Protein AF-A0A2V7YGE3-F1 (afdb_monomer_lite)

Sequence (63 aa):
MTIRDERDSLLEEIAEMVLHPEAWLDTPNARLGGQPPRALLDFDEGREVLHNLVQNVKHGMVT

Foldseek 3Di:
DDLVVLLVVLLVLQVVVDVCSPVQQCFQDVVVVRDRLVVLSPDDVSSVVSSVVSVCVVVVPDD

Secondary structure (DSSP, 8-state):
--HHHHHHHHHHHHHHH-SSHHHHHHS-BGGGTTB-GGGGTTSHHHHHHHHHHHHHHHTT---

Radius of gyration: 11.05 Å; chains: 1; bounding box: 28×25×21 Å

pLDDT: mean 87.02, std 9.89, range [50.44, 96.19]

Structure (mmCIF, N/CA/C/O backbone):
data_AF-A0A2V7YGE3-F1
#
_entry.id   AF-A0A2V7YGE3-F1
#
loop_
_atom_site.group_PDB
_atom_site.id
_atom_site.type_symbol
_atom_site.label_atom_id
_atom_site.label_alt_id
_atom_site.label_comp_id
_atom_site.label_asym_id
_atom_site.label_entity_id
_atom_site.label_seq_id
_atom_site.pdbx_PDB_ins_code
_atom_site.Cartn_x
_atom_site.Cartn_y
_atom_site.Cartn_z
_atom_site.occupancy
_atom_site.B_iso_or_equiv
_atom_site.auth_seq_id
_atom_site.auth_comp_id
_atom_site.auth_asym_id
_atom_site.auth_atom_id
_atom_site.pdbx_PDB_model_num
ATOM 1 N N . MET A 1 1 ? 20.534 -2.436 0.181 1.00 58.94 1 MET A N 1
ATOM 2 C CA . MET A 1 1 ? 19.230 -3.082 0.409 1.00 58.94 1 MET A CA 1
ATOM 3 C C . MET A 1 1 ? 18.816 -3.689 -0.919 1.00 58.94 1 MET A C 1
ATOM 5 O O . MET A 1 1 ? 19.126 -3.077 -1.936 1.00 58.94 1 MET A O 1
ATOM 9 N N . THR A 1 2 ? 18.299 -4.915 -0.964 1.00 70.88 2 THR A N 1
ATOM 10 C CA . THR A 1 2 ? 17.830 -5.492 -2.236 1.00 70.88 2 THR A CA 1
ATOM 11 C C . THR A 1 2 ? 16.373 -5.095 -2.482 1.00 70.88 2 THR A C 1
ATOM 13 O O . THR A 1 2 ? 15.646 -4.844 -1.527 1.00 70.88 2 THR A O 1
ATOM 16 N N . ILE A 1 3 ? 15.922 -5.083 -3.742 1.00 69.31 3 ILE A N 1
ATOM 17 C CA . ILE A 1 3 ? 14.523 -4.781 -4.126 1.00 69.31 3 ILE A CA 1
ATOM 18 C C . ILE A 1 3 ? 13.508 -5.624 -3.331 1.00 69.31 3 ILE A C 1
ATOM 20 O O . ILE A 1 3 ? 12.409 -5.177 -3.006 1.00 69.31 3 ILE A O 1
ATOM 24 N N . ARG A 1 4 ? 13.884 -6.866 -3.005 1.00 74.19 4 ARG A N 1
ATOM 25 C CA . ARG A 1 4 ? 13.059 -7.774 -2.208 1.00 74.19 4 ARG A CA 1
ATOM 26 C C . ARG A 1 4 ? 12.901 -7.285 -0.768 1.00 74.19 4 ARG A C 1
ATOM 28 O O . ARG A 1 4 ? 11.789 -7.307 -0.257 1.00 74.19 4 ARG A O 1
ATOM 35 N N . ASP A 1 5 ? 13.980 -6.792 -0.167 1.00 82.25 5 ASP A N 1
ATOM 36 C CA . ASP A 1 5 ? 13.967 -6.267 1.202 1.00 82.25 5 ASP A CA 1
ATOM 37 C C . ASP A 1 5 ? 13.116 -4.990 1.303 1.00 82.25 5 ASP A C 1
ATOM 39 O O . ASP A 1 5 ? 12.394 -4.801 2.275 1.00 82.25 5 ASP A O 1
ATOM 43 N N . GLU A 1 6 ? 13.158 -4.126 0.284 1.00 80.44 6 GLU A N 1
ATOM 44 C CA . GLU A 1 6 ? 12.355 -2.892 0.239 1.00 80.44 6 GLU A CA 1
ATOM 45 C C . GLU A 1 6 ? 10.859 -3.182 0.108 1.00 80.44 6 GLU A C 1
ATOM 47 O O . GLU A 1 6 ? 10.037 -2.581 0.800 1.00 80.44 6 GLU A O 1
ATOM 52 N N . ARG A 1 7 ? 10.499 -4.142 -0.751 1.00 87.00 7 ARG A N 1
ATOM 53 C CA . ARG A 1 7 ? 9.115 -4.603 -0.891 1.00 87.00 7 ARG A CA 1
ATOM 54 C C . ARG A 1 7 ? 8.586 -5.186 0.416 1.00 87.00 7 ARG A C 1
ATOM 56 O O . ARG A 1 7 ? 7.477 -4.845 0.816 1.00 87.00 7 ARG A O 1
ATOM 63 N N . ASP A 1 8 ? 9.352 -6.070 1.047 1.00 89.62 8 ASP A N 1
ATOM 64 C CA . ASP A 1 8 ? 8.910 -6.762 2.257 1.00 89.62 8 ASP A CA 1
ATOM 65 C C . ASP A 1 8 ? 8.790 -5.773 3.437 1.00 89.62 8 ASP A C 1
ATOM 67 O O . ASP A 1 8 ? 7.775 -5.785 4.130 1.00 89.62 8 ASP A O 1
ATOM 71 N N . SER A 1 9 ? 9.722 -4.818 3.569 1.00 88.62 9 SER A N 1
ATOM 72 C CA . SER A 1 9 ? 9.631 -3.721 4.550 1.00 88.62 9 SER A CA 1
ATOM 73 C C . SER A 1 9 ? 8.373 -2.864 4.362 1.00 88.62 9 SER A C 1
ATOM 75 O O . SER A 1 9 ? 7.704 -2.514 5.331 1.00 88.62 9 SER A O 1
ATOM 77 N N . LEU A 1 10 ? 8.014 -2.530 3.118 1.00 89.25 10 LEU A N 1
ATOM 78 C CA . LEU A 1 10 ? 6.824 -1.723 2.837 1.00 89.25 10 LEU A CA 1
ATOM 79 C C . LEU A 1 10 ? 5.524 -2.477 3.159 1.00 89.25 10 LEU A C 1
ATOM 81 O O . LEU A 1 10 ? 4.558 -1.881 3.634 1.00 89.25 10 LEU A O 1
ATOM 85 N N . LEU A 1 11 ? 5.492 -3.789 2.915 1.00 92.62 11 LEU A N 1
ATOM 86 C CA . LEU A 1 11 ? 4.354 -4.636 3.276 1.00 92.62 11 LEU A CA 1
ATOM 87 C C . LEU A 1 11 ? 4.171 -4.726 4.796 1.00 92.62 11 LEU A C 1
ATOM 89 O O . LEU A 1 11 ? 3.033 -4.680 5.264 1.00 92.62 11 LEU A O 1
ATOM 93 N N . GLU A 1 12 ? 5.265 -4.809 5.556 1.00 93.06 12 GLU A N 1
ATOM 94 C CA . GLU A 1 12 ? 5.229 -4.760 7.022 1.00 93.06 12 GLU A CA 1
ATOM 95 C C . GLU A 1 12 ? 4.655 -3.429 7.522 1.00 93.06 12 GLU A C 1
ATOM 97 O O . GLU A 1 12 ? 3.719 -3.432 8.321 1.00 93.06 12 GLU A O 1
ATOM 102 N N . GLU A 1 13 ? 5.109 -2.293 6.982 1.00 90.56 13 GLU A N 1
ATOM 103 C CA . GLU A 1 13 ? 4.565 -0.977 7.348 1.00 90.56 13 GLU A CA 1
ATOM 104 C C . GLU A 1 13 ? 3.060 -0.857 7.061 1.00 90.56 13 GLU A C 1
ATOM 106 O O . GLU A 1 13 ? 2.298 -0.337 7.880 1.00 90.56 13 GLU A O 1
ATOM 111 N N . ILE A 1 14 ? 2.597 -1.367 5.917 1.00 91.06 14 ILE A N 1
ATOM 112 C CA . ILE A 1 14 ? 1.166 -1.382 5.579 1.00 91.06 14 ILE A CA 1
ATOM 113 C C . ILE A 1 14 ? 0.391 -2.268 6.564 1.00 91.06 14 ILE A C 1
ATOM 115 O O . ILE A 1 14 ? -0.721 -1.909 6.966 1.00 91.06 14 ILE A O 1
ATOM 119 N N . ALA A 1 15 ? 0.970 -3.397 6.981 1.00 92.69 15 ALA A N 1
ATOM 120 C CA . ALA A 1 15 ? 0.362 -4.308 7.944 1.00 92.69 15 ALA A CA 1
ATOM 121 C C . ALA A 1 15 ? 0.202 -3.702 9.343 1.00 92.69 15 ALA A C 1
ATOM 123 O O . ALA A 1 15 ? -0.767 -4.012 10.036 1.00 92.69 15 ALA A O 1
ATOM 124 N N . GLU A 1 16 ? 1.093 -2.793 9.736 1.00 91.31 16 GLU A N 1
ATOM 125 C CA . GLU A 1 16 ? 0.966 -2.035 10.984 1.00 91.31 16 GLU A CA 1
ATOM 126 C C . GLU A 1 16 ? -0.150 -0.982 10.933 1.00 91.31 16 GLU A C 1
ATOM 128 O O . GLU A 1 16 ? -0.685 -0.583 11.969 1.00 91.31 16 GLU A O 1
ATOM 133 N N . MET A 1 17 ? -0.509 -0.516 9.735 1.00 86.81 17 MET A N 1
ATOM 134 C CA . MET A 1 17 ? -1.419 0.615 9.550 1.00 86.81 17 MET A CA 1
ATOM 135 C C . MET A 1 17 ? -2.847 0.223 9.174 1.00 86.81 17 MET A C 1
ATOM 137 O O . MET A 1 17 ? -3.778 0.995 9.418 1.00 86.81 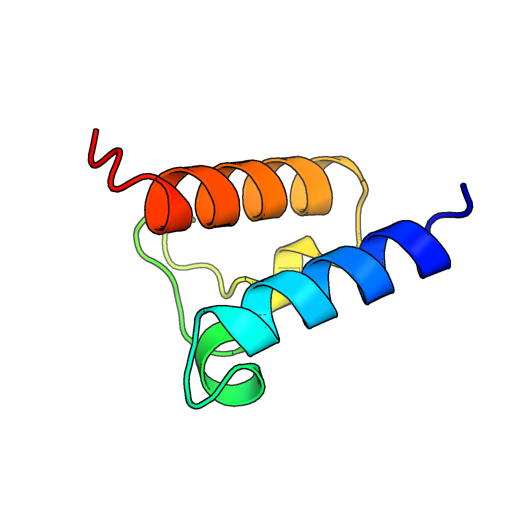17 MET A 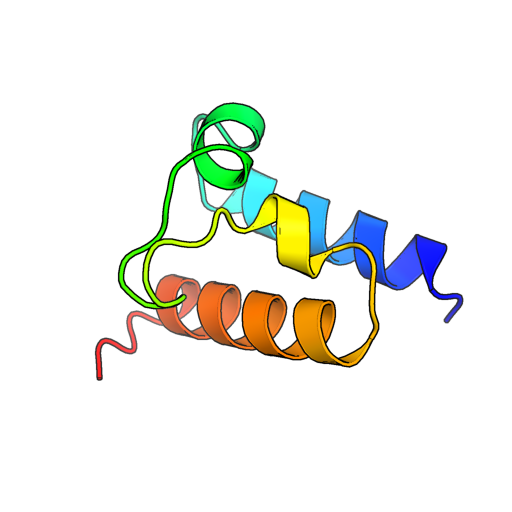O 1
ATOM 141 N N . VAL A 1 18 ? -3.037 -0.940 8.552 1.00 88.75 18 VAL A N 1
ATOM 142 C CA . VAL A 1 18 ? -4.325 -1.352 7.990 1.00 88.75 18 VAL A CA 1
ATOM 143 C C . VAL A 1 18 ? -4.736 -2.717 8.531 1.00 88.75 1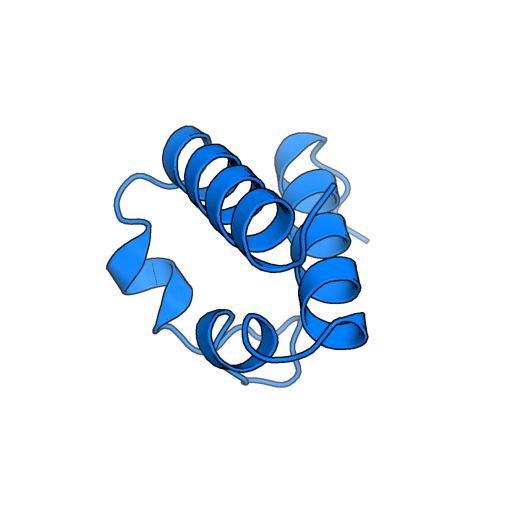8 VAL A C 1
ATOM 145 O O . VAL A 1 18 ? -3.985 -3.678 8.456 1.00 88.75 18 VAL A O 1
ATOM 148 N N . LEU A 1 19 ? -5.976 -2.832 9.021 1.00 89.12 19 LEU A N 1
ATOM 149 C CA . LEU A 1 19 ? -6.502 -4.073 9.613 1.00 89.12 19 LEU A CA 1
ATOM 150 C C . LEU A 1 19 ? -6.522 -5.260 8.631 1.00 89.12 19 LEU A C 1
ATOM 152 O O . LEU A 1 19 ? -6.360 -6.412 9.030 1.00 89.12 19 LEU A O 1
ATOM 156 N N . HIS A 1 20 ? -6.738 -4.979 7.344 1.00 92.88 20 HIS A N 1
ATOM 157 C CA . HIS A 1 20 ? -6.773 -5.974 6.272 1.00 92.88 20 HIS A CA 1
ATOM 158 C C . HIS A 1 20 ? -5.825 -5.563 5.133 1.00 92.88 20 HIS A C 1
ATOM 160 O O . HIS A 1 20 ? -6.290 -5.035 4.119 1.00 92.88 20 HIS A O 1
ATOM 166 N N . PRO A 1 21 ? -4.506 -5.790 5.288 1.00 92.56 21 PRO A N 1
ATOM 167 C CA . PRO A 1 21 ? -3.485 -5.312 4.351 1.00 92.56 21 PRO A CA 1
ATOM 168 C C . PRO A 1 21 ? -3.686 -5.849 2.939 1.00 92.56 21 PRO A C 1
ATOM 170 O O . PRO A 1 21 ? -3.702 -5.081 1.986 1.00 92.56 21 PRO A O 1
ATOM 173 N N . GLU A 1 22 ? -3.940 -7.152 2.808 1.00 94.12 22 GLU A N 1
ATOM 174 C CA . GLU A 1 22 ? -4.165 -7.797 1.509 1.00 94.12 22 GLU A CA 1
ATOM 175 C C . GLU A 1 22 ? -5.369 -7.192 0.774 1.00 94.12 22 GLU A C 1
ATOM 177 O O . GLU A 1 22 ? -5.263 -6.811 -0.388 1.00 94.12 22 GLU A O 1
ATOM 182 N N . ALA A 1 23 ? -6.494 -7.007 1.472 1.00 94.25 23 ALA A N 1
ATOM 183 C CA . ALA A 1 23 ? -7.682 -6.398 0.880 1.00 94.25 23 ALA A CA 1
ATOM 184 C C . ALA A 1 23 ? -7.428 -4.942 0.468 1.00 94.25 23 ALA A C 1
ATOM 186 O O . ALA A 1 23 ? -7.905 -4.501 -0.574 1.00 94.25 23 ALA A O 1
ATOM 187 N N . TRP A 1 24 ? -6.664 -4.193 1.264 1.00 93.81 24 TRP A N 1
ATOM 188 C CA . TRP A 1 24 ? -6.297 -2.817 0.942 1.00 93.81 24 TRP A CA 1
ATOM 189 C C . TRP A 1 24 ? -5.372 -2.732 -0.276 1.00 93.81 24 TRP A C 1
ATOM 191 O O . TRP A 1 24 ? -5.592 -1.890 -1.144 1.00 93.81 24 TRP A O 1
ATOM 201 N N . LEU A 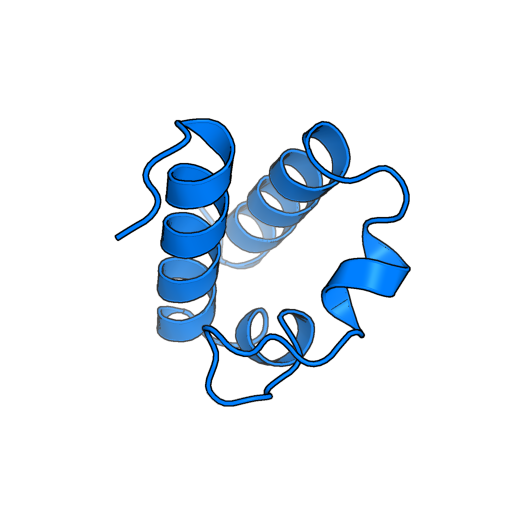1 25 ? -4.395 -3.636 -0.381 1.00 94.69 25 LEU A N 1
ATOM 202 C CA . LEU A 1 25 ? -3.484 -3.731 -1.522 1.00 94.69 25 LEU A CA 1
ATOM 203 C C . LEU A 1 25 ? -4.220 -4.029 -2.835 1.00 94.69 25 LEU A C 1
ATOM 205 O O . LEU A 1 25 ? -3.809 -3.534 -3.885 1.00 94.69 25 LEU A O 1
ATOM 209 N N . ASP A 1 26 ? -5.306 -4.799 -2.770 1.00 96.19 26 ASP A N 1
ATOM 210 C CA . ASP A 1 26 ? -6.143 -5.155 -3.922 1.00 96.19 26 ASP A CA 1
ATOM 211 C C . ASP A 1 26 ? -7.260 -4.145 -4.217 1.00 96.19 26 ASP A C 1
ATOM 213 O O . ASP A 1 26 ? -7.887 -4.195 -5.278 1.00 96.19 26 ASP A O 1
ATOM 217 N N . THR A 1 27 ? -7.521 -3.207 -3.304 1.00 94.75 27 THR A N 1
ATOM 218 C CA . THR A 1 27 ? -8.589 -2.220 -3.470 1.00 94.75 27 THR A CA 1
ATOM 219 C C . THR A 1 27 ? -8.106 -1.033 -4.313 1.00 94.75 27 THR A C 1
ATOM 221 O O . THR A 1 27 ? -7.088 -0.421 -3.983 1.00 94.75 27 THR A O 1
ATOM 224 N N . PRO A 1 28 ? -8.846 -0.635 -5.366 1.00 95.69 28 PRO A N 1
ATOM 225 C CA . PRO A 1 28 ? -8.594 0.600 -6.109 1.00 95.69 28 PRO A CA 1
ATOM 226 C C . PRO A 1 28 ? -8.446 1.825 -5.198 1.00 95.69 28 PRO A C 1
ATOM 228 O O . PRO A 1 28 ? -9.333 2.121 -4.396 1.00 95.69 28 PRO A O 1
ATOM 231 N N . ASN A 1 29 ? -7.354 2.580 -5.346 1.00 91.50 29 ASN A N 1
ATOM 232 C CA . ASN A 1 29 ? -7.096 3.765 -4.531 1.00 91.50 29 ASN A CA 1
ATOM 233 C C . ASN A 1 29 ? -7.246 5.052 -5.355 1.00 91.50 29 ASN A C 1
ATOM 235 O O . ASN A 1 29 ? -6.555 5.256 -6.352 1.00 91.50 29 ASN A O 1
ATOM 239 N N . ALA A 1 30 ? -8.123 5.961 -4.918 1.00 90.94 30 ALA A N 1
ATOM 240 C CA . ALA A 1 30 ? -8.381 7.223 -5.616 1.00 90.94 30 ALA A CA 1
ATOM 241 C C . ALA A 1 30 ? -7.136 8.126 -5.731 1.00 90.94 30 ALA A C 1
ATOM 243 O O . ALA A 1 30 ? -6.971 8.809 -6.739 1.00 90.94 30 ALA A O 1
ATOM 244 N N . ARG A 1 31 ? -6.227 8.092 -4.744 1.00 87.75 31 ARG A N 1
ATOM 245 C CA . ARG A 1 31 ? -4.956 8.843 -4.780 1.00 87.75 31 ARG A CA 1
ATOM 246 C C . ARG A 1 31 ? -3.954 8.267 -5.780 1.00 87.75 31 ARG A C 1
ATOM 248 O O . ARG A 1 31 ? -3.022 8.959 -6.165 1.00 87.75 31 ARG A O 1
ATOM 255 N N . LEU A 1 32 ? -4.172 7.028 -6.219 1.00 90.25 32 LEU A N 1
ATOM 256 C CA . LEU A 1 32 ? -3.397 6.341 -7.253 1.00 90.25 32 LEU A CA 1
ATOM 257 C C . LEU A 1 32 ? -4.149 6.316 -8.597 1.00 90.25 32 LEU A C 1
ATOM 259 O O . LEU A 1 32 ? -3.963 5.409 -9.402 1.00 90.25 32 LEU A O 1
ATOM 263 N N . GLY A 1 33 ? -5.077 7.253 -8.824 1.00 90.31 33 GLY A N 1
ATOM 264 C CA . GLY A 1 33 ? -5.865 7.301 -10.061 1.00 90.31 33 GLY A CA 1
ATOM 265 C C . GLY A 1 33 ? -6.805 6.104 -10.251 1.00 90.31 33 GLY A C 1
ATOM 266 O O . GLY A 1 33 ? -7.156 5.774 -11.380 1.00 90.31 33 GLY A O 1
ATOM 267 N N . GLY A 1 34 ? -7.197 5.432 -9.164 1.00 92.31 34 GLY A N 1
ATOM 268 C CA . GLY A 1 34 ? -8.032 4.230 -9.201 1.00 92.31 34 GLY A CA 1
ATOM 269 C C . GLY A 1 34 ? -7.249 2.929 -9.392 1.00 92.31 34 GLY A C 1
ATOM 270 O O . GLY A 1 34 ? -7.865 1.877 -9.543 1.00 92.31 34 GLY A O 1
ATOM 271 N N . GLN A 1 35 ? -5.915 2.964 -9.370 1.00 92.81 35 GLN A N 1
ATOM 272 C CA . GLN A 1 35 ? -5.105 1.749 -9.405 1.00 92.81 35 GLN A CA 1
ATOM 273 C C . GLN A 1 35 ? -4.992 1.105 -8.013 1.00 92.81 35 GLN A C 1
ATOM 275 O O . GLN A 1 35 ? -4.983 1.816 -7.001 1.00 92.81 35 GLN A O 1
ATOM 280 N N . PRO A 1 36 ? -4.920 -0.236 -7.938 1.00 95.19 36 PRO A N 1
ATOM 281 C CA . PRO A 1 36 ? -4.660 -0.929 -6.686 1.00 95.19 36 PRO A CA 1
ATOM 282 C C . PRO A 1 36 ? -3.190 -0.738 -6.268 1.00 95.19 36 PRO A C 1
ATOM 284 O O . PRO A 1 36 ? -2.302 -0.865 -7.117 1.00 95.19 36 PRO A O 1
ATOM 287 N N . PRO A 1 37 ? -2.899 -0.490 -4.977 1.00 94.69 37 PRO A N 1
ATOM 288 C CA . PRO A 1 37 ? -1.532 -0.373 -4.471 1.00 94.69 37 PRO A CA 1
ATOM 289 C C . PRO A 1 37 ? -0.620 -1.552 -4.836 1.00 94.69 37 PRO A C 1
ATOM 291 O O . PRO A 1 37 ? 0.563 -1.343 -5.100 1.00 94.69 37 PRO A O 1
ATOM 294 N N . ARG A 1 38 ? -1.161 -2.779 -4.921 1.00 94.94 38 ARG A N 1
ATOM 295 C CA . ARG A 1 38 ? -0.390 -3.976 -5.298 1.00 94.94 38 ARG A CA 1
ATOM 296 C C . ARG A 1 38 ? 0.307 -3.822 -6.651 1.00 94.94 38 ARG A C 1
ATOM 298 O O . ARG A 1 38 ? 1.428 -4.294 -6.797 1.00 94.94 38 ARG A O 1
ATOM 305 N N . ALA A 1 39 ? -0.316 -3.130 -7.607 1.00 92.88 39 ALA A N 1
ATOM 306 C CA . ALA A 1 39 ? 0.253 -2.930 -8.939 1.00 92.88 39 ALA A CA 1
ATOM 307 C C . ALA A 1 39 ? 1.536 -2.083 -8.925 1.00 92.88 39 ALA A C 1
ATOM 309 O O . ALA A 1 39 ? 2.318 -2.162 -9.864 1.00 92.88 39 ALA A O 1
ATOM 310 N N . LEU A 1 40 ? 1.763 -1.288 -7.875 1.00 90.94 40 LEU A N 1
ATOM 311 C CA . LEU A 1 40 ? 2.944 -0.435 -7.740 1.00 90.94 40 LEU A CA 1
ATOM 312 C C . LEU A 1 40 ? 4.143 -1.158 -7.113 1.00 90.94 40 LEU A C 1
ATOM 314 O O . LEU A 1 40 ? 5.261 -0.656 -7.172 1.00 90.94 40 LEU A O 1
ATOM 318 N N . LEU A 1 41 ? 3.938 -2.332 -6.512 1.00 88.75 41 LEU A N 1
ATOM 319 C CA . LEU A 1 41 ? 4.997 -3.052 -5.801 1.00 88.75 41 LEU A CA 1
ATOM 320 C C . LEU A 1 41 ? 6.035 -3.688 -6.728 1.00 88.75 41 LEU A C 1
ATOM 322 O O . LEU A 1 41 ? 7.101 -4.071 -6.245 1.00 88.75 41 LEU A O 1
ATOM 326 N N . ASP A 1 42 ? 5.744 -3.809 -8.023 1.00 87.19 42 ASP A N 1
ATOM 327 C CA . ASP A 1 42 ? 6.583 -4.544 -8.972 1.00 87.19 42 ASP A CA 1
ATOM 328 C C . ASP A 1 42 ? 7.743 -3.707 -9.544 1.00 87.19 42 ASP A C 1
ATOM 330 O O . ASP A 1 42 ? 8.723 -4.274 -10.026 1.00 87.19 42 ASP A O 1
ATOM 334 N N . PHE A 1 43 ? 7.710 -2.377 -9.425 1.00 87.44 43 PHE A N 1
ATOM 335 C CA . PHE A 1 43 ? 8.731 -1.464 -9.963 1.00 87.44 43 PHE A CA 1
ATOM 336 C C . PHE A 1 43 ? 9.179 -0.415 -8.933 1.00 87.44 43 PHE A C 1
ATOM 338 O O . PHE A 1 43 ? 8.445 -0.105 -7.995 1.00 87.44 43 PHE A O 1
ATOM 345 N N . ASP A 1 44 ? 10.408 0.095 -9.081 1.00 86.94 44 ASP A N 1
ATOM 346 C CA . ASP A 1 44 ? 11.070 0.954 -8.084 1.00 86.94 44 ASP A CA 1
ATOM 347 C C 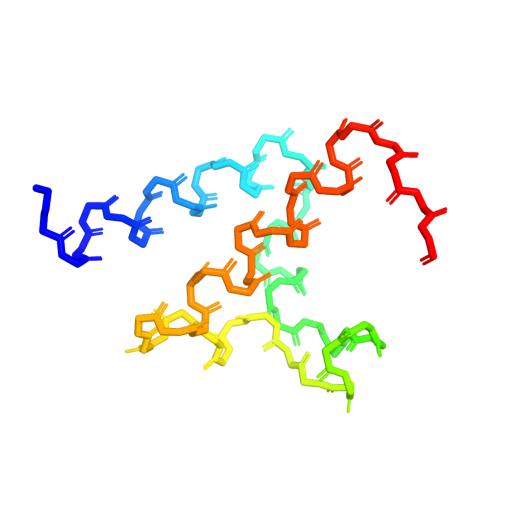. ASP A 1 44 ? 10.281 2.246 -7.831 1.00 86.94 44 ASP A C 1
ATOM 349 O O . ASP A 1 44 ? 9.965 2.575 -6.687 1.00 86.94 44 ASP A O 1
ATOM 353 N N . GLU A 1 45 ? 9.865 2.929 -8.897 1.00 89.12 45 GLU A N 1
ATOM 354 C CA . GLU A 1 45 ? 9.119 4.186 -8.802 1.00 89.12 45 GLU A CA 1
ATOM 355 C C . GLU A 1 45 ? 7.749 3.991 -8.136 1.00 89.12 45 GLU A C 1
ATOM 357 O O . GLU A 1 45 ? 7.252 4.863 -7.423 1.00 89.12 45 GLU A O 1
ATOM 362 N N . GLY A 1 46 ? 7.128 2.827 -8.338 1.00 90.31 46 GLY A N 1
ATOM 363 C CA . GLY A 1 46 ? 5.846 2.487 -7.734 1.00 90.31 46 GLY A CA 1
ATOM 364 C C . GLY A 1 46 ? 5.971 2.259 -6.232 1.00 90.31 46 GLY A C 1
ATOM 365 O O . GLY A 1 46 ? 5.134 2.745 -5.465 1.00 90.31 46 GLY A O 1
ATOM 366 N N . ARG A 1 47 ? 7.048 1.593 -5.798 1.00 91.12 47 ARG A N 1
ATOM 367 C CA . ARG A 1 47 ? 7.365 1.413 -4.376 1.00 91.12 47 ARG A CA 1
ATOM 368 C C . ARG A 1 47 ? 7.586 2.751 -3.680 1.00 91.12 47 ARG A C 1
ATOM 370 O O . ARG A 1 47 ? 7.062 2.936 -2.585 1.00 91.12 47 ARG A O 1
ATOM 377 N N . GLU A 1 48 ? 8.265 3.703 -4.319 1.00 91.56 48 GLU A N 1
ATOM 378 C CA . GLU A 1 48 ? 8.453 5.050 -3.763 1.00 91.56 48 GLU A CA 1
ATOM 379 C C . GLU A 1 48 ? 7.124 5.811 -3.623 1.00 91.56 48 GLU A C 1
ATOM 381 O O . GLU A 1 48 ? 6.827 6.372 -2.565 1.00 91.56 48 GLU A O 1
ATOM 386 N N . VAL A 1 49 ? 6.278 5.792 -4.660 1.00 91.44 49 VAL A N 1
ATOM 387 C CA . VAL A 1 49 ? 4.943 6.415 -4.616 1.00 91.44 49 VAL A CA 1
ATOM 388 C C . VAL A 1 49 ? 4.089 5.805 -3.506 1.00 91.44 49 VAL A C 1
ATOM 390 O O . VAL A 1 49 ? 3.438 6.532 -2.749 1.00 91.44 49 VAL A O 1
ATOM 393 N N . LEU A 1 50 ? 4.101 4.477 -3.383 1.00 91.56 50 LEU A N 1
ATOM 394 C CA . LEU A 1 50 ? 3.350 3.771 -2.355 1.00 91.56 50 LEU A CA 1
ATOM 395 C C . LEU A 1 50 ? 3.898 4.061 -0.953 1.00 91.56 50 LEU A C 1
ATOM 397 O O . LEU A 1 50 ? 3.111 4.339 -0.052 1.00 91.56 50 LEU A O 1
ATOM 401 N N . HIS A 1 51 ? 5.218 4.083 -0.774 1.00 91.44 51 HIS A N 1
ATOM 402 C CA . HIS A 1 51 ? 5.853 4.486 0.479 1.00 91.44 51 HIS A CA 1
ATOM 403 C C . HIS A 1 51 ? 5.435 5.906 0.886 1.00 91.44 51 HIS A C 1
ATOM 405 O O . HIS A 1 51 ? 4.966 6.115 2.003 1.00 91.44 51 HIS A O 1
ATOM 411 N N . ASN A 1 52 ? 5.479 6.873 -0.032 1.00 90.75 52 ASN A N 1
ATOM 412 C CA . ASN A 1 52 ? 5.034 8.242 0.243 1.00 90.75 52 ASN A CA 1
ATOM 413 C C . ASN A 1 52 ? 3.545 8.309 0.617 1.00 90.75 52 ASN A C 1
ATOM 415 O O . ASN A 1 52 ? 3.160 9.047 1.526 1.00 90.75 52 ASN A O 1
ATOM 419 N N . LEU A 1 53 ? 2.692 7.520 -0.045 1.00 90.00 53 LEU A N 1
ATOM 420 C CA . LEU A 1 53 ? 1.278 7.410 0.312 1.00 90.00 53 LEU A CA 1
ATOM 421 C C . LEU A 1 53 ? 1.098 6.869 1.738 1.00 90.00 53 LEU A C 1
ATOM 423 O O . LEU A 1 53 ? 0.325 7.441 2.508 1.00 90.00 53 LEU A O 1
ATOM 427 N N . VAL A 1 54 ? 1.809 5.796 2.085 1.00 89.69 54 VAL A N 1
ATOM 428 C CA . VAL A 1 54 ? 1.781 5.171 3.414 1.00 89.69 54 VAL A CA 1
ATOM 429 C C . VAL A 1 54 ? 2.244 6.170 4.477 1.00 89.69 54 VAL A C 1
ATOM 431 O 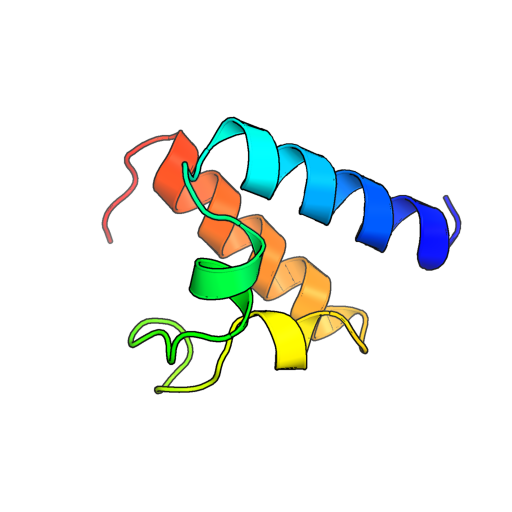O . VAL A 1 54 ? 1.518 6.409 5.439 1.00 89.69 54 VAL A O 1
ATOM 434 N N . GLN A 1 55 ? 3.362 6.866 4.265 1.00 89.56 55 GLN A N 1
ATOM 435 C CA . GLN A 1 55 ? 3.858 7.884 5.199 1.00 89.56 55 GLN A CA 1
ATOM 436 C C . GLN A 1 55 ? 2.874 9.054 5.371 1.00 89.56 55 GLN A C 1
ATOM 438 O O . GLN A 1 55 ? 2.607 9.482 6.496 1.00 89.56 55 GLN A O 1
ATOM 443 N N . ASN A 1 56 ? 2.247 9.526 4.289 1.00 87.38 56 ASN A N 1
ATOM 444 C CA . ASN A 1 56 ? 1.230 10.579 4.366 1.00 87.38 56 ASN A CA 1
ATOM 445 C C . ASN A 1 56 ? 0.016 10.156 5.203 1.00 87.38 56 ASN A C 1
ATOM 447 O O . ASN A 1 56 ? -0.497 10.942 6.001 1.00 87.38 56 ASN A O 1
ATOM 451 N N . VAL A 1 57 ? -0.432 8.906 5.057 1.00 83.88 57 VAL A N 1
ATOM 452 C CA . VAL A 1 57 ? -1.519 8.351 5.877 1.00 83.88 57 VAL A CA 1
ATOM 453 C C . VAL A 1 57 ? -1.076 8.208 7.337 1.00 83.88 57 VAL A C 1
ATOM 455 O O . VAL A 1 57 ? -1.820 8.611 8.231 1.00 83.88 57 VAL A O 1
ATOM 458 N N . LYS A 1 58 ? 0.143 7.714 7.588 1.00 82.50 58 LYS A N 1
ATOM 459 C CA . LYS A 1 58 ? 0.709 7.493 8.931 1.00 82.50 58 LYS A CA 1
ATOM 460 C C . LYS A 1 58 ? 0.808 8.781 9.738 1.00 82.50 58 LYS A C 1
ATOM 462 O O . LYS A 1 58 ? 0.487 8.803 10.923 1.00 82.50 58 LYS A O 1
ATOM 467 N N . HIS A 1 59 ? 1.231 9.861 9.089 1.00 84.31 59 HIS A N 1
ATOM 468 C CA . HIS A 1 59 ? 1.436 11.159 9.724 1.00 84.31 59 HIS A CA 1
ATOM 469 C C . HIS A 1 59 ? 0.205 12.075 9.675 1.00 84.31 59 HIS A C 1
ATOM 471 O O . HIS A 1 59 ? 0.284 13.222 10.112 1.00 84.31 59 HIS A O 1
ATOM 477 N N . GLY A 1 60 ? -0.936 11.595 9.162 1.00 72.56 60 GLY A N 1
ATOM 478 C CA . GLY A 1 60 ? -2.161 12.391 9.059 1.00 72.56 60 GLY A CA 1
ATOM 479 C C . GLY A 1 60 ? -2.045 13.578 8.096 1.00 72.56 60 GLY A C 1
ATOM 480 O O . GLY A 1 60 ? -2.830 14.522 8.186 1.00 72.56 60 GLY A O 1
ATOM 481 N N . MET A 1 61 ? -1.080 13.546 7.173 1.00 61.50 61 MET A N 1
ATOM 482 C CA . MET A 1 61 ? -0.927 14.556 6.131 1.00 61.50 61 MET A CA 1
ATOM 483 C C . MET A 1 61 ? -1.941 14.266 5.020 1.00 61.50 61 MET A C 1
ATOM 485 O O . MET A 1 61 ? -1.707 13.500 4.084 1.00 61.50 61 MET A O 1
ATOM 489 N N . VAL A 1 62 ? -3.130 14.849 5.160 1.00 52.84 62 VAL A N 1
ATOM 490 C CA . VAL A 1 62 ? -4.133 14.910 4.095 1.00 52.84 62 VAL A CA 1
ATOM 491 C C . VAL A 1 62 ? -3.893 16.210 3.328 1.00 52.84 62 VAL A C 1
ATOM 493 O O . VAL A 1 62 ? -4.323 17.268 3.776 1.00 52.84 62 VAL A O 1
ATOM 496 N N . THR A 1 63 ? -3.180 16.139 2.205 1.00 50.44 63 THR A N 1
ATOM 497 C CA . THR A 1 63 ? -3.212 17.187 1.168 1.00 50.44 63 THR A CA 1
ATOM 498 C C . THR A 1 63 ? -4.215 16.826 0.089 1.00 50.44 63 THR A C 1
ATOM 500 O O . THR A 1 63 ? -4.274 15.618 -0.250 1.00 50.44 63 THR A O 1
#